Protein AF-A0A1Y3BAW8-F1 (afdb_monomer_lite)

Organism: Euroglyphus maynei (NCBI:txid6958)

Sequence (125 aa):
MIGLTLFVGVVIANYGENKGTALLTVDQRRWCDLKKRLKIAQPLHLPPRPDHHRARAIIYDITQHIIFKRTIAILVLINSALLSVSWDINMEHTKPLANVSSALTCVFVFEVCLLFSSIFFLSHN

pLDDT: mean 81.97, std 9.63, range [45.91, 94.31]

Radius of gyration: 25.3 Å; chains: 1; bounding box: 63×33×50 Å

Structure (mmCIF, N/CA/C/O backbone):
data_AF-A0A1Y3BAW8-F1
#
_entry.id   AF-A0A1Y3BAW8-F1
#
loop_
_atom_site.group_PDB
_atom_site.id
_atom_site.type_symbol
_atom_site.label_atom_id
_atom_site.label_alt_id
_atom_site.label_comp_id
_atom_site.label_asym_id
_atom_site.label_entity_id
_atom_site.label_seq_id
_atom_site.pdbx_PDB_ins_code
_atom_site.Cartn_x
_atom_site.Cartn_y
_atom_site.Cartn_z
_atom_site.occupancy
_atom_site.B_iso_or_equiv
_atom_site.auth_seq_id
_atom_site.auth_comp_id
_atom_site.auth_asym_id
_atom_site.auth_atom_id
_atom_site.pdbx_PDB_model_num
ATOM 1 N N . MET A 1 1 ? -37.915 -15.711 -5.892 1.00 73.31 1 MET A N 1
ATOM 2 C CA . MET A 1 1 ? -36.842 -14.970 -5.183 1.00 73.31 1 MET A CA 1
ATOM 3 C C . MET A 1 1 ? -37.247 -14.498 -3.781 1.00 73.31 1 MET A C 1
ATOM 5 O O . MET A 1 1 ? -36.389 -14.516 -2.912 1.00 73.31 1 MET A O 1
ATOM 9 N N . ILE A 1 2 ? -38.531 -14.188 -3.521 1.00 88.88 2 ILE A N 1
ATOM 10 C CA . ILE A 1 2 ? -39.054 -13.808 -2.184 1.00 88.88 2 ILE A CA 1
ATOM 11 C C . ILE A 1 2 ? -38.748 -14.835 -1.068 1.00 88.88 2 ILE A C 1
ATOM 13 O O . ILE A 1 2 ? -38.434 -14.454 0.056 1.00 88.88 2 ILE A O 1
ATOM 17 N N . GLY A 1 3 ? -38.810 -16.142 -1.358 1.00 89.00 3 GLY A N 1
ATOM 18 C CA . GLY A 1 3 ? -38.594 -17.176 -0.333 1.00 89.00 3 GLY A CA 1
ATOM 19 C C . GLY A 1 3 ? -37.172 -17.189 0.243 1.00 89.00 3 GLY A C 1
ATOM 20 O O . GLY A 1 3 ? -36.989 -17.358 1.444 1.00 89.00 3 GLY A O 1
ATOM 21 N N . LEU A 1 4 ? -36.164 -16.932 -0.596 1.00 92.50 4 LEU A N 1
ATOM 22 C CA . LEU A 1 4 ? -34.758 -16.946 -0.183 1.00 92.50 4 LEU A CA 1
ATOM 23 C C . LEU A 1 4 ? -34.417 -15.714 0.667 1.00 92.50 4 LEU A C 1
ATOM 25 O O . LEU A 1 4 ? -33.715 -15.829 1.668 1.00 92.50 4 LEU A O 1
ATOM 29 N N . THR A 1 5 ? -34.981 -14.551 0.332 1.00 93.38 5 THR A N 1
ATOM 30 C CA . THR A 1 5 ? -34.812 -13.326 1.128 1.00 93.38 5 THR A CA 1
ATOM 31 C C . THR A 1 5 ? -35.462 -13.436 2.508 1.00 93.38 5 THR A C 1
ATOM 33 O O . THR A 1 5 ? -34.881 -12.969 3.485 1.00 93.38 5 THR A O 1
ATOM 36 N N . LEU A 1 6 ? -36.623 -14.097 2.614 1.00 93.25 6 LEU A N 1
ATOM 37 C CA . LEU A 1 6 ? -37.270 -14.353 3.907 1.00 93.25 6 LEU A CA 1
ATOM 38 C C . LEU A 1 6 ? -36.447 -15.314 4.772 1.00 93.25 6 LEU A C 1
ATOM 40 O O . LEU A 1 6 ? -36.230 -15.039 5.950 1.00 93.25 6 LEU A O 1
ATOM 44 N N . PHE A 1 7 ? -35.932 -16.396 4.183 1.00 94.19 7 PHE A N 1
ATOM 45 C CA . PHE A 1 7 ? -35.080 -17.352 4.891 1.00 94.19 7 PHE A CA 1
ATOM 46 C C . PHE A 1 7 ? -33.812 -16.688 5.453 1.00 94.19 7 PHE A C 1
ATOM 48 O O . PHE A 1 7 ? -33.514 -16.825 6.639 1.00 94.19 7 PHE A O 1
ATOM 55 N N . VAL A 1 8 ? -33.110 -15.892 4.636 1.00 94.31 8 VAL A N 1
ATOM 56 C CA . VAL A 1 8 ? -31.928 -15.128 5.073 1.00 94.31 8 VAL A CA 1
ATOM 57 C C . VAL A 1 8 ? -32.284 -14.139 6.191 1.00 94.31 8 VAL A C 1
ATOM 59 O O . VAL A 1 8 ? -31.534 -14.020 7.158 1.00 94.31 8 VAL A O 1
ATOM 62 N N . GLY A 1 9 ? -33.444 -13.476 6.112 1.00 91.69 9 GLY A N 1
ATOM 63 C CA . GLY A 1 9 ? -33.915 -12.553 7.148 1.00 91.69 9 GLY A CA 1
ATOM 64 C C . GLY A 1 9 ? -34.110 -13.219 8.515 1.00 91.69 9 GLY A C 1
ATOM 65 O O . GLY A 1 9 ? -33.615 -12.706 9.519 1.00 91.69 9 GLY A O 1
ATOM 66 N N . VAL A 1 10 ? -34.762 -14.386 8.551 1.00 93.69 10 VAL A N 1
ATOM 67 C CA . VAL A 1 10 ? -34.979 -15.152 9.794 1.00 93.69 10 VAL A CA 1
ATOM 68 C C . VAL A 1 10 ? -33.651 -15.614 10.394 1.00 93.69 10 VAL A C 1
ATOM 70 O O . VAL A 1 10 ? -33.434 -15.454 11.595 1.00 93.69 10 VAL A O 1
ATOM 73 N N . VAL A 1 11 ? -32.731 -16.123 9.568 1.00 93.69 11 VAL A N 1
ATOM 74 C CA . VAL A 1 11 ? -31.406 -16.572 10.028 1.00 93.69 11 VAL A CA 1
ATOM 75 C C . VAL A 1 11 ? -30.591 -15.410 10.608 1.00 93.69 11 VAL A C 1
ATOM 77 O O . VAL A 1 11 ? -29.971 -15.567 11.657 1.00 93.69 11 VAL A O 1
ATOM 80 N N . ILE A 1 12 ? -30.614 -14.226 9.982 1.00 90.94 12 ILE A N 1
ATOM 81 C CA . ILE A 1 12 ? -29.900 -13.038 10.486 1.00 90.94 12 ILE A CA 1
ATOM 82 C C . ILE A 1 12 ? -30.494 -12.552 11.814 1.00 90.94 12 ILE A C 1
ATOM 84 O O . ILE A 1 12 ? -29.739 -12.226 12.733 1.00 90.94 12 ILE A O 1
ATOM 88 N N . ALA A 1 13 ? -31.824 -12.513 11.932 1.00 87.31 13 ALA A N 1
ATOM 89 C CA . ALA A 1 13 ? -32.495 -12.118 13.168 1.00 87.31 13 ALA A CA 1
ATOM 90 C C . ALA A 1 13 ? -32.152 -13.082 14.316 1.00 87.31 13 ALA A C 1
ATOM 92 O O . ALA A 1 13 ? -31.703 -12.643 15.376 1.00 87.31 13 ALA A O 1
ATOM 93 N N . ASN A 1 14 ? -32.245 -14.391 14.063 1.00 89.38 14 ASN A N 1
ATOM 94 C CA . ASN A 1 14 ? -31.905 -15.429 15.033 1.00 89.38 14 ASN A CA 1
ATOM 95 C C . ASN A 1 14 ? -30.415 -15.404 15.424 1.00 89.38 14 ASN A C 1
ATOM 97 O O . ASN A 1 14 ? -30.062 -15.578 16.590 1.00 89.38 14 ASN A O 1
ATOM 101 N N . TYR A 1 15 ? -29.519 -15.119 14.476 1.00 89.38 15 TYR A N 1
ATOM 102 C CA . TYR A 1 15 ? -28.095 -14.942 14.762 1.00 89.38 15 TYR A CA 1
ATOM 103 C C . TYR A 1 15 ? -27.821 -13.724 15.659 1.00 89.38 15 TYR A C 1
ATOM 105 O O . TYR A 1 15 ? -27.000 -13.800 16.575 1.00 89.38 15 TYR A O 1
ATOM 113 N N . GLY A 1 16 ? -28.500 -12.597 15.417 1.00 83.06 16 GLY A N 1
ATOM 114 C CA . GLY A 1 16 ? -28.392 -11.396 16.251 1.00 83.06 16 GLY A CA 1
ATOM 115 C C . GLY A 1 16 ? -28.904 -11.611 17.678 1.00 83.06 16 GLY A C 1
ATOM 116 O O . GLY A 1 16 ? -28.317 -11.090 18.630 1.00 83.06 16 GLY A O 1
ATOM 117 N N . GLU A 1 17 ? -29.959 -12.410 17.826 1.00 85.44 17 GLU A N 1
ATOM 118 C CA . GLU A 1 17 ? -30.532 -12.801 19.115 1.00 85.44 17 GLU A CA 1
ATOM 119 C C . GLU A 1 17 ? -29.576 -13.708 19.901 1.00 85.44 17 GLU A C 1
ATOM 121 O O . GLU A 1 17 ? -29.208 -13.371 21.025 1.00 85.44 17 GLU A O 1
ATOM 126 N N . ASN A 1 18 ? -29.042 -14.761 19.271 1.00 87.00 18 ASN A N 1
ATOM 127 C CA . ASN A 1 18 ? -28.068 -15.672 19.887 1.00 87.00 18 ASN A CA 1
ATOM 128 C C . ASN A 1 18 ? -26.738 -14.994 20.265 1.00 87.00 18 ASN A C 1
ATOM 130 O O . ASN A 1 18 ? -26.076 -15.400 21.218 1.00 87.00 18 ASN A O 1
ATOM 134 N N . LYS A 1 19 ? -26.330 -13.940 19.545 1.00 79.62 19 LYS A N 1
ATOM 135 C CA . LYS A 1 19 ? -25.166 -13.115 19.916 1.00 79.62 19 LYS A CA 1
ATOM 136 C C . LYS A 1 19 ? -25.447 -12.101 21.031 1.00 79.62 19 LYS A C 1
ATOM 138 O O . LYS A 1 19 ? -24.505 -11.446 21.478 1.00 79.62 19 LYS A O 1
ATOM 143 N N . GLY A 1 20 ? -26.705 -11.921 21.437 1.00 80.31 20 GLY A N 1
ATOM 144 C CA . GLY A 1 20 ? -27.113 -10.925 22.431 1.00 80.31 20 GLY A CA 1
ATOM 145 C C . GLY A 1 20 ? -27.051 -9.475 21.934 1.00 80.31 20 GLY A C 1
ATOM 146 O O . GLY A 1 20 ? -26.993 -8.551 22.739 1.00 80.31 20 GLY A O 1
ATOM 147 N N . THR A 1 21 ? -27.035 -9.244 20.614 1.00 77.44 21 THR A N 1
ATOM 148 C CA . THR A 1 21 ? -26.965 -7.897 20.008 1.00 77.44 21 THR A CA 1
ATOM 149 C C . THR A 1 21 ? -28.281 -7.442 19.372 1.00 77.44 21 THR A C 1
ATOM 151 O O . THR A 1 21 ? -28.340 -6.335 18.822 1.00 77.44 21 THR A O 1
ATOM 154 N N . ALA A 1 22 ? -29.329 -8.270 19.447 1.00 74.19 22 ALA A N 1
ATOM 155 C CA . ALA A 1 22 ? -30.670 -7.974 18.939 1.00 74.19 22 ALA A CA 1
ATOM 156 C C . ALA A 1 22 ? -31.379 -6.856 19.719 1.00 74.19 22 ALA A C 1
ATOM 158 O O . ALA A 1 22 ? -32.051 -6.029 19.115 1.00 74.19 22 ALA A O 1
ATOM 159 N N . LEU A 1 23 ? -31.174 -6.796 21.038 1.00 80.00 23 LEU A N 1
ATOM 160 C CA . LEU A 1 23 ? -31.783 -5.801 21.933 1.00 80.00 23 LEU A CA 1
ATOM 161 C C . LEU A 1 23 ? -31.000 -4.478 22.002 1.00 80.00 23 LEU A C 1
ATOM 163 O O . LEU A 1 23 ? -31.439 -3.533 22.652 1.00 80.00 23 LEU A O 1
ATOM 167 N N . LEU A 1 24 ? -29.827 -4.410 21.365 1.00 80.12 24 LEU A N 1
ATOM 168 C CA . LEU A 1 24 ? -28.988 -3.215 21.372 1.00 80.12 24 LEU A CA 1
ATOM 169 C C . LEU A 1 24 ? -29.479 -2.199 20.342 1.00 80.12 24 LEU A C 1
ATOM 171 O O . LEU A 1 24 ? -29.779 -2.551 19.198 1.00 80.12 24 LEU A O 1
ATOM 175 N N . THR A 1 25 ? -29.455 -0.921 20.717 1.00 87.06 25 THR A N 1
ATOM 176 C CA . THR A 1 25 ? -29.693 0.172 19.771 1.00 87.06 25 THR A CA 1
ATOM 177 C C . THR A 1 25 ? -28.596 0.215 18.704 1.00 87.06 25 THR A C 1
ATOM 179 O O . THR A 1 25 ? -27.488 -0.311 18.877 1.00 87.06 25 THR A O 1
ATOM 182 N N . VAL A 1 26 ? -28.882 0.879 17.581 1.00 85.44 26 VAL A N 1
ATOM 183 C CA . VAL A 1 26 ? -27.915 1.044 16.484 1.00 85.44 26 VAL A CA 1
ATOM 184 C C . VAL A 1 26 ? -26.607 1.675 16.985 1.00 85.44 26 VAL A C 1
ATOM 186 O O . VAL A 1 26 ? -25.524 1.228 16.603 1.00 85.44 26 VAL A O 1
ATOM 189 N N . ASP A 1 27 ? -26.687 2.645 17.898 1.00 88.69 27 ASP A N 1
ATOM 190 C CA . ASP A 1 27 ? -25.508 3.327 18.441 1.00 88.69 27 ASP A CA 1
ATOM 191 C C . ASP A 1 27 ? -24.729 2.472 19.447 1.00 88.69 27 ASP A C 1
ATOM 193 O O . ASP A 1 27 ? -23.498 2.468 19.421 1.00 88.69 27 ASP A O 1
ATOM 197 N N . GLN A 1 28 ? -25.403 1.655 20.262 1.00 89.31 28 GLN A N 1
ATOM 198 C CA . GLN A 1 28 ? -24.732 0.685 21.136 1.00 89.31 28 GLN A CA 1
ATOM 199 C C . GLN A 1 28 ? -23.96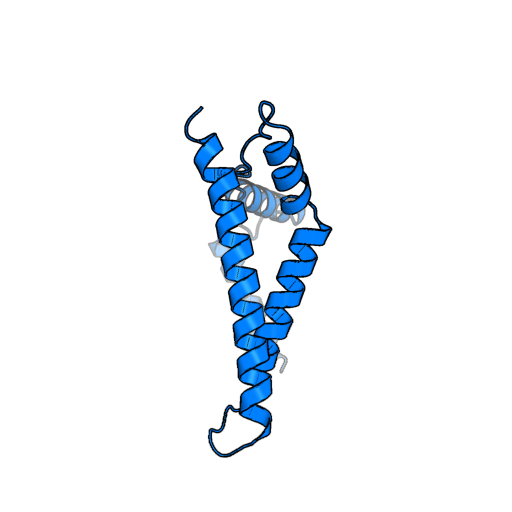0 -0.369 20.331 1.00 89.31 28 GLN A C 1
ATOM 201 O O . GLN A 1 28 ? -22.859 -0.775 20.717 1.00 89.31 28 GLN A O 1
ATOM 206 N N . ARG A 1 29 ? -24.500 -0.788 19.179 1.00 86.81 29 ARG A N 1
ATOM 207 C CA . ARG A 1 29 ? -23.815 -1.709 18.263 1.00 86.81 29 ARG A CA 1
ATOM 208 C C . ARG A 1 29 ? -22.565 -1.068 17.659 1.00 86.81 29 ARG A C 1
ATOM 210 O O . ARG A 1 29 ? -21.493 -1.667 17.718 1.00 86.81 29 ARG A O 1
ATOM 217 N N . ARG A 1 30 ? -22.676 0.175 17.176 1.00 88.69 30 ARG A N 1
ATOM 218 C CA . ARG A 1 30 ? -21.532 0.962 16.677 1.00 88.69 30 ARG A CA 1
ATOM 219 C C . ARG A 1 30 ? -20.458 1.147 17.748 1.00 88.69 30 ARG A C 1
ATOM 221 O O . ARG A 1 30 ? -19.275 0.995 17.456 1.00 88.69 30 ARG A O 1
ATOM 228 N N . TRP A 1 31 ? -20.861 1.414 18.989 1.00 90.94 31 TRP A N 1
ATOM 229 C CA . TRP A 1 31 ? -19.950 1.540 20.125 1.00 90.94 31 TRP A CA 1
ATOM 230 C C . TRP A 1 31 ? -19.226 0.228 20.446 1.00 90.94 31 TRP A C 1
ATOM 232 O O . TRP A 1 31 ? -18.013 0.220 20.659 1.00 90.94 31 TRP A O 1
ATOM 242 N N . CYS A 1 32 ? -19.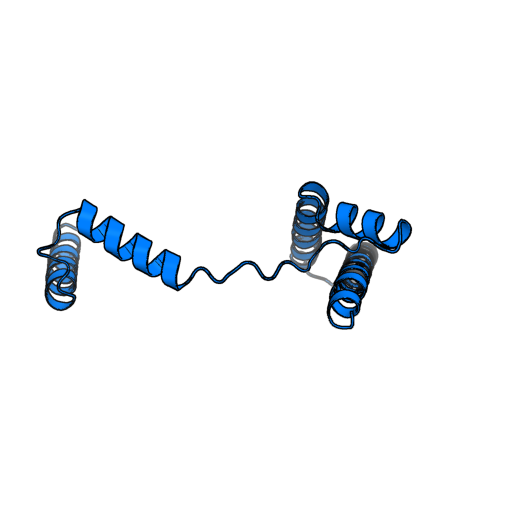942 -0.901 20.441 1.00 87.56 32 CYS A N 1
ATOM 243 C CA . CYS A 1 32 ? -19.338 -2.218 20.638 1.00 87.56 32 CYS A CA 1
ATOM 244 C C . CYS A 1 32 ? -18.299 -2.526 19.547 1.00 87.56 32 CYS A C 1
ATOM 246 O O . CYS A 1 32 ? -17.202 -3.000 19.852 1.00 87.56 32 CYS A O 1
ATOM 248 N N . ASP A 1 33 ? -18.610 -2.203 18.291 1.00 88.19 33 ASP A N 1
ATOM 249 C CA . ASP A 1 33 ? -17.689 -2.381 17.167 1.00 88.19 33 ASP A CA 1
ATOM 250 C C . ASP A 1 33 ? -16.477 -1.452 17.266 1.00 88.19 33 ASP A C 1
ATOM 252 O O . ASP A 1 33 ? -15.351 -1.896 17.039 1.00 88.19 33 ASP A O 1
ATOM 256 N N . LEU A 1 34 ? -16.665 -0.199 17.689 1.00 90.31 34 LEU A N 1
ATOM 257 C CA . LEU A 1 34 ? -15.564 0.729 17.949 1.00 90.31 34 LEU A CA 1
ATOM 258 C C . LEU A 1 34 ? -14.649 0.207 19.062 1.00 90.31 34 LEU A C 1
ATOM 260 O O . LEU A 1 34 ? -13.434 0.163 18.888 1.00 90.31 34 LEU A O 1
ATOM 264 N N . LYS A 1 35 ? -15.222 -0.261 20.176 1.00 88.81 35 LYS A N 1
ATOM 265 C CA . LYS A 1 35 ? -14.461 -0.833 21.296 1.00 88.81 35 LYS A CA 1
ATOM 266 C C . LYS A 1 35 ? -13.663 -2.065 20.865 1.00 88.81 35 LYS A C 1
ATOM 268 O O . LYS A 1 35 ? -12.536 -2.246 21.316 1.00 88.81 35 LYS A O 1
ATOM 273 N N . LYS A 1 36 ? -14.214 -2.904 19.981 1.00 85.75 36 LYS A N 1
ATOM 274 C CA . LYS A 1 36 ? -13.489 -4.043 19.393 1.00 85.75 36 LYS A CA 1
ATOM 275 C C . LYS A 1 36 ? -12.352 -3.585 18.484 1.00 85.75 36 LYS A C 1
ATOM 277 O O . LYS A 1 36 ? -11.247 -4.090 18.626 1.00 85.75 36 LYS A O 1
ATOM 282 N N . ARG A 1 37 ? -12.594 -2.610 17.601 1.00 88.62 37 ARG A N 1
ATOM 283 C CA . ARG A 1 37 ? -11.558 -2.042 16.719 1.00 88.62 37 ARG A CA 1
ATOM 284 C C . ARG A 1 37 ? -10.416 -1.427 17.522 1.00 88.62 37 ARG A C 1
ATOM 286 O O . ARG A 1 37 ? -9.260 -1.671 17.207 1.00 88.62 37 ARG A O 1
ATOM 293 N N . LEU A 1 38 ? -10.737 -0.711 18.597 1.00 88.56 38 LEU A N 1
ATOM 294 C CA . LEU A 1 38 ? -9.749 -0.105 19.484 1.00 88.56 38 LEU A CA 1
ATOM 295 C C . LEU A 1 38 ? -8.939 -1.158 20.250 1.00 88.56 38 LEU A C 1
ATOM 297 O O . LEU A 1 38 ? -7.739 -0.994 20.399 1.00 88.56 38 LEU A O 1
ATOM 301 N N . LYS A 1 39 ? -9.556 -2.272 20.671 1.00 82.88 39 LYS A N 1
ATOM 302 C CA . LYS A 1 39 ? -8.821 -3.403 21.269 1.00 82.88 39 LYS A CA 1
ATOM 303 C C . LYS A 1 39 ? -7.846 -4.082 20.301 1.00 82.88 39 LYS A C 1
ATOM 305 O O . LYS A 1 39 ? -6.884 -4.685 20.758 1.00 82.88 39 LYS A O 1
ATOM 310 N N . ILE A 1 40 ? -8.125 -4.039 18.998 1.00 84.50 40 ILE A N 1
ATOM 311 C CA . ILE A 1 40 ? -7.271 -4.624 17.952 1.00 84.50 40 ILE A CA 1
ATOM 312 C C . ILE A 1 40 ? -6.173 -3.641 17.528 1.00 84.50 40 ILE A C 1
ATOM 314 O O . ILE A 1 40 ? -5.103 -4.065 17.099 1.00 84.50 40 ILE A O 1
ATOM 318 N N . ALA A 1 41 ? -6.421 -2.335 17.651 1.00 81.81 41 ALA A N 1
ATOM 319 C CA . ALA A 1 41 ? -5.434 -1.309 17.358 1.00 81.81 41 ALA A CA 1
ATOM 320 C C . ALA A 1 41 ? -4.263 -1.412 18.346 1.00 81.81 41 ALA A C 1
ATOM 322 O O . ALA A 1 41 ? -4.378 -1.064 19.520 1.00 81.81 41 ALA A O 1
ATOM 323 N N . GLN A 1 42 ? -3.130 -1.913 17.862 1.00 71.69 42 GLN A N 1
ATOM 324 C CA . GLN A 1 42 ? -1.887 -1.933 18.619 1.00 71.69 42 GLN A CA 1
ATOM 325 C C . GLN A 1 42 ? -1.226 -0.548 18.603 1.00 71.69 42 GLN A C 1
ATOM 327 O O . GLN A 1 42 ? -1.411 0.205 17.638 1.00 71.69 42 GLN A O 1
ATOM 332 N N . PRO A 1 43 ? -0.461 -0.193 19.656 1.00 74.19 43 PRO A N 1
ATOM 333 C CA . PRO A 1 43 ? 0.355 1.013 19.634 1.00 74.19 43 PRO A CA 1
ATOM 334 C C . PRO A 1 43 ? 1.267 0.979 18.407 1.00 74.19 43 PRO A C 1
ATOM 336 O O . PRO A 1 43 ? 1.815 -0.065 18.058 1.00 74.19 43 PRO A O 1
ATOM 339 N N . LEU A 1 44 ? 1.401 2.113 17.722 1.00 64.38 44 LEU A N 1
ATOM 340 C CA . LEU A 1 44 ? 2.227 2.185 16.527 1.00 64.38 44 LEU A CA 1
ATOM 341 C C . LEU A 1 44 ? 3.688 1.938 16.924 1.00 64.38 44 LEU A C 1
ATOM 343 O O . LEU A 1 44 ? 4.295 2.763 17.603 1.00 64.38 44 LEU A O 1
ATOM 347 N N . HIS A 1 45 ? 4.245 0.810 16.488 1.00 63.91 45 HIS A N 1
ATOM 348 C CA . HIS A 1 45 ? 5.664 0.495 16.627 1.00 63.91 45 HIS A CA 1
ATOM 349 C C . HIS A 1 45 ? 6.468 1.359 15.640 1.00 63.91 45 HIS A C 1
ATOM 351 O O . HIS A 1 45 ? 6.958 0.863 14.627 1.00 63.91 45 HIS A O 1
ATOM 357 N N . LEU A 1 46 ? 6.547 2.670 15.887 1.00 63.59 46 LEU A N 1
ATOM 358 C CA . LEU A 1 46 ? 7.400 3.580 15.130 1.00 63.59 46 LEU A CA 1
ATOM 359 C C . LEU A 1 46 ? 8.614 3.944 15.991 1.00 63.59 46 LEU A C 1
ATOM 361 O O . LEU A 1 46 ? 8.434 4.460 17.095 1.00 63.59 46 LEU A O 1
ATOM 365 N N . PRO A 1 47 ? 9.840 3.655 15.533 1.00 65.38 47 PRO A N 1
ATOM 366 C CA . PRO A 1 47 ? 11.023 3.891 16.341 1.00 65.38 47 PRO A CA 1
ATOM 367 C C . PRO A 1 47 ? 11.314 5.409 16.436 1.00 65.38 47 PRO A C 1
ATOM 369 O O . PRO A 1 47 ? 10.913 6.175 15.554 1.00 65.38 47 PRO A O 1
ATOM 372 N N . PRO A 1 48 ? 11.950 5.886 17.519 1.00 67.12 48 PRO A N 1
ATOM 373 C CA . PRO A 1 48 ? 12.178 7.316 17.728 1.00 67.12 48 PRO A CA 1
ATOM 374 C C . PRO A 1 48 ? 13.184 7.890 16.718 1.00 67.12 48 PRO A C 1
ATOM 376 O O . PRO A 1 48 ? 14.057 7.188 16.218 1.00 67.12 48 PRO A O 1
ATOM 379 N N . ARG A 1 49 ? 13.072 9.183 16.391 1.00 68.56 49 ARG A N 1
ATOM 380 C CA . ARG A 1 49 ? 13.968 9.836 15.422 1.00 68.56 49 ARG A CA 1
ATOM 381 C C . ARG A 1 49 ? 15.416 9.849 15.953 1.00 68.56 49 ARG A C 1
ATOM 383 O O . ARG A 1 49 ? 15.627 10.237 17.098 1.00 68.56 49 ARG A O 1
ATOM 390 N N . PRO A 1 50 ? 16.425 9.457 15.153 1.00 65.94 50 PRO A N 1
ATOM 391 C CA . PRO A 1 50 ? 17.820 9.491 15.586 1.00 65.94 50 PRO A CA 1
ATOM 392 C C . PRO A 1 50 ? 18.369 10.930 15.592 1.00 65.94 50 PRO A C 1
ATOM 394 O O . PRO A 1 50 ? 18.564 11.519 14.532 1.00 65.94 50 PRO A O 1
ATOM 397 N N . ASP A 1 51 ? 18.684 11.477 16.770 1.00 64.06 51 ASP A N 1
ATOM 398 C CA . ASP A 1 51 ? 19.116 12.882 16.915 1.00 64.06 51 ASP A CA 1
ATOM 399 C C . ASP A 1 51 ? 20.634 13.116 16.752 1.00 64.06 51 ASP A C 1
ATOM 401 O O . ASP A 1 51 ? 21.067 14.225 16.443 1.00 64.06 51 ASP A O 1
ATOM 405 N N . HIS A 1 52 ? 21.477 12.089 16.922 1.00 65.75 52 HIS A N 1
ATOM 406 C CA . HIS A 1 52 ? 22.928 12.293 17.085 1.00 65.75 52 HIS A CA 1
ATOM 407 C C . HIS A 1 52 ? 23.732 12.391 15.771 1.00 65.75 52 HIS A C 1
ATOM 409 O O . HIS A 1 52 ? 24.813 12.975 15.739 1.00 65.75 52 HIS A O 1
ATOM 415 N N . HIS A 1 53 ? 23.219 11.852 14.658 1.00 75.69 53 HIS A N 1
ATOM 416 C CA . HIS A 1 53 ? 23.921 11.847 13.368 1.00 75.69 53 HIS A CA 1
ATOM 417 C C . HIS A 1 53 ? 23.065 12.472 12.265 1.00 75.69 53 HIS A C 1
ATOM 419 O O . HIS A 1 53 ? 22.091 11.871 11.814 1.00 75.69 53 HIS A O 1
ATOM 425 N N . ARG A 1 54 ? 23.487 13.640 11.756 1.00 75.81 54 ARG A N 1
ATOM 426 C CA . ARG A 1 54 ? 22.774 14.397 10.705 1.00 75.81 54 ARG A CA 1
ATOM 427 C C . ARG A 1 54 ? 22.462 13.558 9.462 1.00 75.81 54 ARG A C 1
ATOM 429 O O . ARG A 1 54 ? 21.349 13.615 8.958 1.00 75.81 54 ARG A O 1
ATOM 436 N N . ALA A 1 55 ? 23.407 12.731 9.011 1.00 76.25 55 ALA A N 1
ATOM 437 C CA . ALA A 1 55 ? 23.192 11.836 7.873 1.00 76.25 55 ALA A CA 1
ATOM 438 C C . ALA A 1 55 ? 22.071 10.807 8.130 1.00 76.25 55 ALA A C 1
ATOM 440 O O . ALA A 1 55 ? 21.292 10.508 7.231 1.00 76.25 55 ALA A O 1
ATOM 441 N N . ARG A 1 56 ? 21.945 10.300 9.364 1.00 72.88 56 ARG A N 1
ATOM 442 C CA . ARG A 1 56 ? 20.926 9.304 9.737 1.00 72.88 56 ARG A CA 1
ATOM 443 C C . ARG A 1 56 ? 19.545 9.930 9.896 1.00 72.88 56 ARG A C 1
ATOM 445 O O . ARG A 1 56 ? 18.572 9.344 9.439 1.00 72.88 56 ARG A O 1
ATOM 452 N N . ALA A 1 57 ? 19.476 11.126 10.480 1.00 77.06 57 ALA A N 1
ATOM 453 C CA . ALA A 1 57 ? 18.233 11.886 10.583 1.00 77.06 57 ALA A CA 1
ATOM 454 C C . ALA A 1 57 ? 17.640 12.178 9.195 1.00 77.06 57 ALA A C 1
ATOM 456 O O . ALA A 1 57 ? 16.450 11.981 8.987 1.00 77.06 57 ALA A O 1
ATOM 457 N N . ILE A 1 58 ? 18.483 12.544 8.221 1.00 80.75 58 ILE A N 1
ATOM 458 C CA . ILE A 1 58 ? 18.052 12.788 6.836 1.00 80.75 58 ILE A CA 1
ATOM 459 C C . ILE A 1 58 ? 17.498 11.509 6.190 1.00 80.75 58 ILE A C 1
ATOM 461 O O . ILE A 1 58 ? 16.429 11.543 5.588 1.00 80.75 58 ILE A O 1
ATOM 465 N N . ILE A 1 59 ? 18.189 10.371 6.330 1.00 80.50 59 ILE A N 1
ATOM 466 C CA . ILE A 1 59 ? 17.718 9.087 5.779 1.00 80.50 59 ILE A CA 1
ATOM 467 C C . ILE A 1 59 ? 16.392 8.665 6.435 1.00 80.50 59 ILE A C 1
ATOM 469 O O . ILE A 1 59 ? 15.478 8.209 5.745 1.00 80.50 59 ILE A O 1
ATOM 473 N N . TYR A 1 60 ? 16.251 8.857 7.750 1.00 80.50 60 TYR A N 1
ATOM 474 C CA . TYR A 1 60 ? 15.008 8.578 8.470 1.00 80.50 60 TYR A CA 1
ATOM 475 C C . TYR A 1 60 ? 13.851 9.469 7.995 1.00 80.50 60 TYR A C 1
ATOM 477 O O . TYR A 1 60 ? 12.7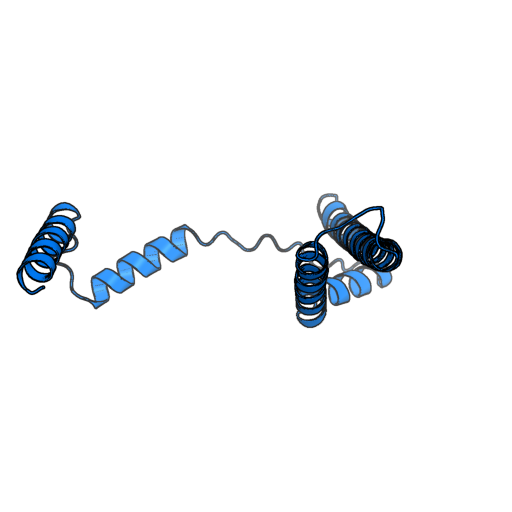72 8.968 7.685 1.00 80.50 60 TYR A O 1
ATOM 485 N N . ASP A 1 61 ? 14.086 10.775 7.862 1.00 83.00 61 ASP A N 1
ATOM 486 C CA . ASP A 1 61 ? 13.070 11.728 7.407 1.00 83.00 61 ASP A CA 1
ATOM 487 C C . ASP A 1 61 ? 12.619 11.424 5.960 1.00 83.00 61 ASP A C 1
ATOM 489 O O . ASP A 1 61 ? 11.429 11.514 5.654 1.00 83.00 61 ASP A O 1
ATOM 493 N N . ILE A 1 62 ? 13.533 10.984 5.082 1.00 83.56 62 ILE A N 1
ATOM 494 C CA . ILE A 1 62 ? 13.211 10.558 3.706 1.00 83.56 62 ILE A CA 1
ATOM 495 C C . ILE A 1 62 ? 12.374 9.272 3.704 1.00 83.56 62 ILE A C 1
ATOM 497 O O . ILE A 1 62 ? 11.338 9.212 3.042 1.00 83.56 62 ILE A O 1
ATOM 501 N N . THR A 1 63 ? 12.800 8.246 4.446 1.00 82.75 63 THR A N 1
ATOM 502 C CA . THR A 1 63 ? 12.135 6.925 4.472 1.00 82.75 63 THR A CA 1
ATOM 503 C C . THR A 1 63 ? 10.765 6.958 5.150 1.00 82.75 63 THR A C 1
ATOM 505 O O . THR A 1 63 ? 9.843 6.250 4.739 1.00 82.75 63 THR A O 1
ATOM 508 N N . GLN A 1 64 ? 10.574 7.816 6.156 1.00 82.75 64 GLN A N 1
ATOM 509 C CA . GLN A 1 64 ? 9.276 7.985 6.812 1.00 82.75 64 GLN A CA 1
ATOM 510 C C . GLN A 1 64 ? 8.286 8.840 6.018 1.00 82.75 64 GLN A C 1
ATOM 512 O O . GLN A 1 64 ? 7.091 8.829 6.335 1.00 82.75 64 GLN A O 1
ATOM 517 N N . HIS A 1 65 ? 8.739 9.543 4.979 1.00 87.19 65 HIS A N 1
ATOM 518 C CA . HIS A 1 65 ? 7.895 10.443 4.210 1.00 87.19 65 HIS A CA 1
ATOM 519 C C . HIS A 1 65 ? 6.749 9.702 3.496 1.00 87.19 65 HIS A C 1
ATOM 521 O O . HIS A 1 65 ? 6.941 8.665 2.857 1.00 87.19 65 HIS A O 1
ATOM 527 N N . ILE A 1 66 ? 5.537 10.270 3.544 1.00 86.94 66 ILE A N 1
ATOM 528 C CA . ILE A 1 66 ? 4.327 9.679 2.938 1.00 86.94 66 ILE A CA 1
ATOM 529 C C . ILE A 1 66 ? 4.495 9.429 1.431 1.00 86.94 66 ILE A C 1
ATOM 531 O O . ILE A 1 66 ? 4.029 8.413 0.915 1.00 86.94 66 ILE A O 1
ATOM 535 N N . ILE A 1 67 ? 5.202 10.325 0.726 1.00 88.62 67 ILE A N 1
ATOM 536 C CA . ILE A 1 67 ? 5.469 10.178 -0.712 1.00 88.62 67 ILE A CA 1
ATOM 537 C C . ILE A 1 67 ? 6.394 8.987 -0.957 1.00 88.62 67 ILE A C 1
ATOM 539 O O . ILE A 1 67 ? 6.121 8.212 -1.864 1.00 88.62 67 ILE A O 1
ATOM 543 N N . PHE A 1 68 ? 7.428 8.794 -0.132 1.00 87.12 68 PHE A N 1
ATOM 544 C CA . PHE A 1 68 ? 8.349 7.667 -0.278 1.00 87.12 68 PHE A CA 1
ATOM 545 C C . PHE A 1 68 ? 7.601 6.335 -0.141 1.00 87.12 68 PHE A C 1
ATOM 547 O O . PHE A 1 68 ? 7.640 5.508 -1.050 1.00 87.12 68 PHE A O 1
ATOM 554 N N . LYS A 1 69 ? 6.792 6.188 0.918 1.00 86.56 69 LYS A N 1
ATOM 555 C CA . LYS A 1 69 ? 5.942 5.002 1.134 1.00 86.56 69 LYS A CA 1
ATOM 556 C C . LYS A 1 69 ? 4.975 4.755 -0.029 1.00 86.56 69 LYS A C 1
ATOM 558 O O . LYS A 1 69 ? 4.796 3.618 -0.459 1.00 86.56 69 LYS A O 1
ATOM 563 N N . ARG A 1 70 ? 4.373 5.818 -0.576 1.00 91.00 70 ARG A N 1
ATOM 564 C CA . ARG A 1 70 ? 3.466 5.721 -1.729 1.00 91.00 70 ARG A CA 1
ATOM 565 C C . ARG A 1 70 ? 4.196 5.311 -3.010 1.00 91.00 70 ARG A C 1
ATOM 567 O O . ARG A 1 70 ? 3.666 4.494 -3.756 1.00 91.00 70 ARG A O 1
ATOM 574 N N . THR A 1 71 ? 5.395 5.835 -3.256 1.00 89.38 71 THR A N 1
ATOM 575 C CA . THR A 1 71 ? 6.222 5.462 -4.413 1.00 89.38 71 THR A CA 1
ATOM 576 C C . THR A 1 71 ? 6.599 3.985 -4.364 1.00 89.38 71 THR A C 1
ATOM 578 O O . THR A 1 71 ? 6.427 3.292 -5.363 1.00 89.38 71 THR A O 1
ATOM 581 N N . ILE A 1 72 ? 7.025 3.479 -3.202 1.00 88.62 72 ILE A N 1
ATOM 582 C CA . ILE A 1 72 ? 7.331 2.055 -3.005 1.00 88.62 72 ILE A CA 1
ATOM 583 C C . ILE A 1 72 ? 6.091 1.192 -3.269 1.00 88.62 72 ILE A C 1
ATOM 585 O O . ILE A 1 72 ? 6.171 0.228 -4.026 1.00 88.62 72 ILE A O 1
ATOM 589 N N . ALA A 1 73 ? 4.921 1.574 -2.748 1.00 90.25 73 ALA A N 1
ATOM 590 C CA . ALA A 1 73 ? 3.676 0.851 -3.010 1.00 90.25 73 ALA A CA 1
ATOM 591 C C . ALA A 1 73 ? 3.318 0.800 -4.510 1.00 90.25 73 ALA A C 1
ATOM 593 O O . ALA A 1 73 ? 2.940 -0.254 -5.018 1.00 90.25 73 ALA A O 1
ATOM 594 N N . ILE A 1 74 ? 3.478 1.910 -5.241 1.00 91.38 74 ILE A N 1
ATOM 595 C CA . ILE A 1 74 ? 3.261 1.949 -6.698 1.00 91.38 74 ILE A CA 1
ATOM 596 C C . ILE A 1 74 ? 4.254 1.028 -7.417 1.00 91.38 74 ILE A C 1
ATOM 598 O O . ILE A 1 74 ? 3.866 0.286 -8.318 1.00 91.38 74 ILE A O 1
ATOM 602 N N . LEU A 1 75 ? 5.516 1.026 -6.990 1.00 88.88 75 LEU A N 1
ATOM 603 C CA . LEU A 1 75 ? 6.552 0.165 -7.549 1.00 88.88 75 LEU A CA 1
ATOM 604 C C . LEU A 1 75 ? 6.208 -1.329 -7.376 1.00 88.88 75 LEU A C 1
ATOM 606 O O . LEU A 1 75 ? 6.444 -2.117 -8.291 1.00 88.88 75 LEU A O 1
ATOM 610 N N . VAL A 1 76 ? 5.588 -1.715 -6.246 1.00 88.81 76 VAL A N 1
ATOM 611 C CA . VAL A 1 76 ? 5.176 -3.111 -5.970 1.00 88.81 76 VAL A CA 1
ATOM 612 C C . VAL A 1 76 ? 4.084 -3.525 -6.944 1.00 88.81 76 VAL A C 1
ATOM 614 O O . VAL A 1 76 ? 4.117 -4.629 -7.491 1.00 88.81 76 VAL A O 1
ATOM 617 N N . LEU A 1 77 ? 3.121 -2.633 -7.176 1.00 91.38 77 LEU A N 1
ATOM 618 C CA . LEU A 1 77 ? 2.022 -2.877 -8.104 1.00 91.38 77 LEU A CA 1
ATOM 619 C C . LEU A 1 77 ? 2.532 -3.045 -9.537 1.00 91.38 77 LEU A C 1
ATOM 621 O O . LEU A 1 77 ? 2.096 -3.963 -10.225 1.00 91.38 77 LEU A O 1
ATOM 625 N N . ILE A 1 78 ? 3.495 -2.221 -9.964 1.00 89.69 78 ILE A N 1
ATOM 626 C CA . ILE A 1 78 ? 4.119 -2.339 -11.290 1.00 89.69 78 ILE A 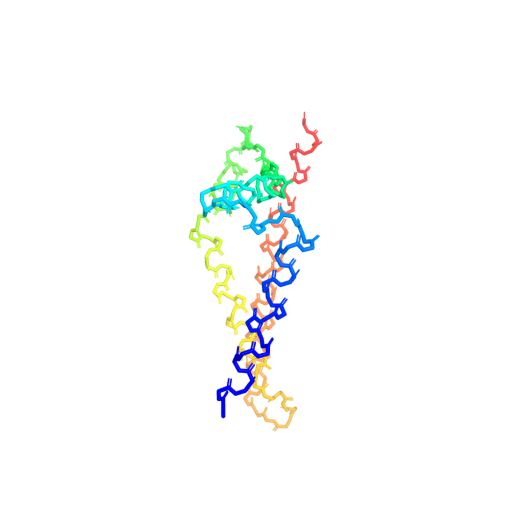CA 1
ATOM 627 C C . ILE A 1 78 ? 4.869 -3.670 -11.417 1.00 89.69 78 ILE A C 1
ATOM 629 O O . ILE A 1 78 ? 4.683 -4.380 -12.403 1.00 89.69 78 ILE A O 1
ATOM 633 N N . ASN A 1 79 ? 5.668 -4.050 -10.413 1.00 89.12 79 ASN A N 1
ATOM 634 C CA . ASN A 1 79 ? 6.385 -5.328 -10.432 1.00 89.12 79 ASN A CA 1
ATOM 635 C C . ASN A 1 79 ? 5.423 -6.531 -10.469 1.00 89.12 79 ASN A C 1
ATOM 637 O O . ASN A 1 79 ? 5.641 -7.485 -11.209 1.00 89.12 79 ASN A O 1
ATOM 641 N N . SER A 1 80 ? 4.314 -6.457 -9.730 1.00 87.44 80 SER A N 1
ATOM 642 C CA . SER A 1 80 ? 3.275 -7.497 -9.730 1.00 87.44 80 SER A CA 1
ATOM 643 C C . SER A 1 80 ? 2.540 -7.579 -11.075 1.00 87.44 80 SER A C 1
ATOM 645 O O . SER A 1 80 ? 2.235 -8.669 -11.556 1.00 87.44 80 SER A O 1
ATOM 647 N N . ALA A 1 81 ? 2.290 -6.438 -11.722 1.00 88.62 81 ALA A N 1
ATOM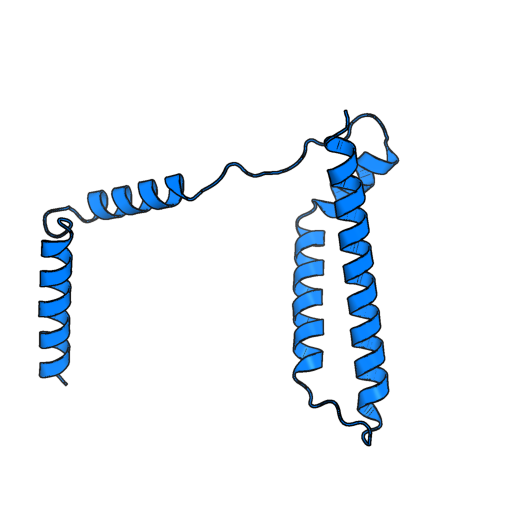 648 C CA . ALA A 1 81 ? 1.678 -6.391 -13.048 1.00 88.62 81 ALA A CA 1
ATOM 649 C C . ALA A 1 81 ? 2.597 -6.983 -14.134 1.00 88.62 81 ALA A C 1
ATOM 651 O O . ALA A 1 81 ? 2.116 -7.681 -15.023 1.00 88.62 81 ALA A O 1
ATOM 652 N N . LEU A 1 82 ? 3.916 -6.780 -14.035 1.00 85.44 82 LEU A N 1
ATOM 653 C CA . LEU A 1 82 ? 4.905 -7.376 -14.949 1.00 85.44 82 LEU A CA 1
ATOM 654 C C . LEU A 1 82 ? 4.908 -8.916 -14.907 1.00 85.44 82 LEU A C 1
ATOM 656 O O . LEU A 1 82 ? 5.187 -9.557 -15.921 1.00 85.44 82 LEU A O 1
ATOM 660 N N . LEU A 1 83 ? 4.555 -9.509 -13.763 1.00 82.94 83 LEU A N 1
ATOM 661 C CA . LEU A 1 83 ? 4.400 -10.961 -13.590 1.00 82.94 83 LEU A CA 1
ATOM 662 C C . LEU A 1 83 ? 3.064 -11.505 -14.121 1.00 82.94 83 LEU A C 1
ATOM 664 O O . LEU A 1 83 ? 2.906 -12.715 -14.238 1.00 82.94 83 LEU A O 1
ATOM 668 N N . SER A 1 84 ? 2.096 -10.639 -14.444 1.00 83.50 84 SER A N 1
ATOM 669 C CA . SER A 1 84 ? 0.821 -11.072 -15.042 1.00 83.50 84 SER A CA 1
ATOM 670 C C . SER A 1 84 ? 0.973 -11.480 -16.511 1.00 83.50 84 SER A C 1
ATOM 672 O O . SER A 1 84 ? 0.106 -12.155 -17.060 1.00 83.50 84 SER A O 1
ATOM 674 N N . VAL A 1 85 ? 2.070 -11.075 -17.155 1.00 82.75 85 VAL A N 1
ATOM 675 C CA . VAL A 1 85 ? 2.438 -11.527 -18.498 1.00 82.75 85 VAL A CA 1
ATOM 676 C C . VAL A 1 85 ? 3.054 -12.920 -18.388 1.00 82.75 85 VAL A C 1
ATOM 678 O O . VAL A 1 85 ? 3.878 -13.159 -17.512 1.00 82.75 85 VAL A O 1
ATOM 681 N N . SER A 1 86 ? 2.683 -13.850 -19.270 1.00 78.69 86 SER A N 1
ATOM 682 C CA . SER A 1 86 ? 3.305 -15.178 -19.311 1.00 78.69 86 SER A CA 1
ATOM 683 C C . SER A 1 86 ? 4.765 -15.071 -19.752 1.00 78.69 86 SER A C 1
ATOM 685 O O . SER A 1 86 ? 5.054 -14.581 -20.842 1.00 78.69 86 SER A O 1
ATOM 687 N N . TRP A 1 87 ? 5.692 -15.514 -18.901 1.00 80.81 87 TRP A N 1
ATOM 688 C CA . TRP A 1 87 ? 7.120 -15.508 -19.215 1.00 80.81 87 TRP A CA 1
ATOM 689 C C . TRP A 1 87 ? 7.473 -16.769 -19.998 1.00 80.81 87 TRP A C 1
ATOM 691 O O . TRP A 1 87 ? 7.528 -17.860 -19.434 1.00 80.81 87 TRP A O 1
ATOM 701 N N . ASP A 1 88 ? 7.718 -16.608 -21.297 1.00 80.25 88 ASP A N 1
ATOM 702 C CA . ASP A 1 88 ? 8.158 -17.690 -22.176 1.00 80.25 88 ASP A CA 1
ATOM 703 C C . ASP A 1 88 ? 9.616 -17.475 -22.601 1.00 80.25 88 ASP A C 1
ATOM 705 O O . ASP A 1 88 ? 9.996 -16.387 -23.043 1.00 80.25 88 ASP A O 1
ATOM 709 N N . ILE A 1 89 ? 10.444 -18.512 -22.468 1.00 76.38 89 ILE A N 1
ATOM 710 C CA . ILE A 1 89 ? 11.874 -18.483 -22.817 1.00 76.38 89 ILE A CA 1
ATOM 711 C C . ILE A 1 89 ? 12.132 -18.279 -24.319 1.00 76.38 89 ILE A C 1
ATOM 713 O O . ILE A 1 89 ? 13.213 -17.821 -24.691 1.00 76.38 89 ILE A O 1
ATOM 717 N N . ASN A 1 90 ? 11.154 -18.590 -25.174 1.00 74.12 90 ASN A N 1
ATOM 718 C CA . ASN A 1 90 ? 11.243 -18.483 -26.629 1.00 74.12 90 ASN A CA 1
ATOM 719 C C . ASN A 1 90 ? 10.808 -17.103 -27.148 1.00 74.12 90 ASN A C 1
ATOM 721 O O . ASN A 1 90 ? 11.032 -16.794 -28.316 1.00 74.12 90 ASN A O 1
ATOM 725 N N . MET A 1 91 ? 10.200 -16.263 -26.303 1.00 73.56 91 MET A N 1
ATOM 726 C CA . MET A 1 91 ? 9.767 -14.915 -26.673 1.00 73.56 91 MET A CA 1
ATOM 727 C C . MET A 1 91 ? 10.841 -13.865 -26.361 1.00 73.56 91 MET A C 1
ATOM 729 O O . MET A 1 91 ? 11.327 -13.739 -25.237 1.00 73.56 91 MET A O 1
ATOM 733 N N . GLU A 1 92 ? 11.178 -13.046 -27.359 1.00 74.31 92 GLU A N 1
ATOM 734 C CA . GLU A 1 92 ? 12.229 -12.025 -27.256 1.00 74.31 92 GLU A CA 1
ATOM 735 C C . GLU A 1 92 ? 11.878 -10.907 -26.254 1.00 74.31 92 GLU A C 1
ATOM 737 O O . GLU A 1 92 ? 12.757 -10.356 -25.590 1.00 74.31 92 GLU A O 1
ATOM 742 N N . HIS A 1 93 ? 10.583 -10.640 -26.054 1.00 74.81 93 HIS A N 1
ATOM 743 C CA . HIS A 1 93 ? 10.078 -9.643 -25.104 1.00 74.81 93 HIS A CA 1
ATOM 744 C C . HIS A 1 93 ? 10.201 -10.059 -23.627 1.00 74.81 93 HIS A C 1
ATOM 746 O O . HIS A 1 93 ? 10.140 -9.197 -22.750 1.00 74.81 93 HIS A O 1
ATOM 752 N N . THR A 1 94 ? 10.433 -11.342 -23.329 1.00 79.81 94 THR A N 1
ATOM 753 C CA . THR A 1 94 ? 10.572 -11.843 -21.950 1.00 79.81 94 THR A CA 1
ATOM 754 C C . THR A 1 94 ? 11.872 -11.364 -21.299 1.00 79.81 94 THR A C 1
ATOM 756 O O . THR A 1 94 ? 11.888 -11.018 -20.121 1.00 79.81 94 THR A O 1
ATOM 759 N N . LYS A 1 95 ? 12.968 -11.276 -22.066 1.00 81.38 95 LYS A N 1
ATOM 760 C CA . LYS A 1 95 ? 14.290 -10.857 -21.564 1.00 81.38 95 LYS A CA 1
ATOM 761 C C . LYS A 1 95 ? 14.310 -9.426 -20.999 1.00 81.38 95 LYS A C 1
ATOM 763 O O . LYS A 1 95 ? 14.770 -9.260 -19.867 1.00 81.38 95 LYS A O 1
ATOM 768 N N . PRO A 1 96 ? 13.822 -8.387 -21.711 1.00 84.12 96 PRO A N 1
ATOM 769 C CA . PRO A 1 96 ? 13.779 -7.037 -21.155 1.00 84.12 96 PRO A CA 1
ATOM 770 C C . PRO A 1 96 ? 12.785 -6.918 -19.992 1.00 84.12 96 PRO A C 1
ATOM 772 O O . PRO A 1 96 ? 13.105 -6.253 -19.010 1.00 84.12 96 PRO A O 1
ATOM 775 N N . LEU A 1 97 ? 11.629 -7.594 -20.048 1.00 84.06 97 LEU A N 1
ATOM 776 C CA . LEU A 1 97 ? 10.660 -7.616 -18.941 1.00 84.06 97 LEU A CA 1
ATOM 777 C C . LEU A 1 97 ? 11.263 -8.208 -17.661 1.00 84.06 97 LEU A C 1
ATOM 779 O O . LEU A 1 97 ? 11.134 -7.617 -16.589 1.00 84.06 97 LEU A O 1
ATOM 783 N N . ALA A 1 98 ? 11.964 -9.336 -17.781 1.00 85.44 98 ALA A N 1
ATOM 784 C CA . ALA A 1 98 ? 12.633 -9.984 -16.661 1.00 85.44 98 ALA A CA 1
ATOM 785 C C . ALA A 1 98 ? 13.754 -9.112 -16.081 1.00 85.44 98 ALA A C 1
ATOM 787 O O . ALA A 1 98 ? 13.870 -8.991 -14.863 1.00 85.44 98 ALA A O 1
ATOM 788 N N . ASN A 1 99 ? 14.536 -8.441 -16.934 1.00 87.12 99 ASN A N 1
ATOM 789 C CA . ASN A 1 99 ? 15.569 -7.509 -16.484 1.00 87.12 99 ASN A CA 1
ATOM 790 C C . ASN A 1 99 ? 14.972 -6.323 -15.705 1.00 87.12 99 ASN A C 1
ATOM 792 O O . ASN A 1 99 ? 15.468 -5.965 -14.639 1.00 87.12 99 ASN A O 1
ATOM 796 N N . VAL A 1 100 ? 13.867 -5.749 -16.194 1.00 88.06 100 VAL A N 1
ATOM 797 C CA . VAL A 1 100 ? 13.155 -4.664 -15.500 1.00 88.06 100 VAL A CA 1
ATOM 798 C C . VAL A 1 100 ? 12.607 -5.146 -14.156 1.00 88.06 100 VAL A C 1
ATOM 800 O O . VAL A 1 100 ? 12.836 -4.493 -13.142 1.00 88.06 100 VAL A O 1
ATOM 803 N N . SER A 1 101 ? 11.945 -6.305 -14.110 1.00 88.19 101 SER A N 1
ATOM 804 C CA . SER A 1 101 ? 11.433 -6.878 -12.856 1.00 88.19 101 SER A CA 1
ATOM 805 C C . SER A 1 101 ? 12.556 -7.182 -11.850 1.00 88.19 101 SER A C 1
ATOM 807 O O . SER A 1 101 ? 12.435 -6.873 -10.660 1.00 88.19 101 SER A O 1
ATOM 809 N N . SER A 1 102 ? 13.699 -7.690 -12.322 1.00 87.62 102 SER A N 1
ATOM 810 C CA . SER A 1 102 ? 14.887 -7.905 -11.491 1.00 87.62 102 SER A CA 1
ATOM 811 C C . SER A 1 102 ? 15.435 -6.589 -10.933 1.00 87.62 102 SER A C 1
ATOM 813 O O . SER A 1 102 ? 15.714 -6.502 -9.739 1.00 87.62 102 SER A O 1
ATOM 815 N N . ALA A 1 103 ? 15.543 -5.543 -11.757 1.00 90.69 103 ALA A N 1
ATOM 816 C CA . ALA A 1 103 ? 16.013 -4.229 -11.319 1.00 90.69 103 ALA A CA 1
ATOM 817 C C . ALA A 1 103 ? 15.084 -3.608 -10.261 1.00 90.69 103 ALA A C 1
ATOM 819 O O . ALA A 1 103 ? 15.560 -3.096 -9.247 1.00 90.69 103 ALA A O 1
ATOM 820 N N . LEU A 1 104 ? 13.763 -3.710 -10.449 1.00 88.50 104 LEU A N 1
ATOM 821 C CA . LEU A 1 104 ? 12.777 -3.270 -9.457 1.00 88.50 104 LEU A CA 1
ATOM 822 C C . LEU A 1 104 ? 12.947 -4.027 -8.135 1.00 88.50 104 LEU A C 1
ATOM 824 O O . LEU A 1 104 ? 12.929 -3.419 -7.067 1.00 88.50 104 LEU A O 1
ATOM 828 N N . THR A 1 105 ? 13.186 -5.337 -8.201 1.00 87.38 105 THR A N 1
ATOM 829 C CA . THR A 1 105 ? 13.434 -6.176 -7.020 1.00 87.38 105 THR A CA 1
ATOM 830 C C . THR A 1 105 ? 14.712 -5.762 -6.281 1.00 87.38 105 THR A C 1
ATOM 832 O O . THR A 1 105 ? 14.711 -5.697 -5.054 1.00 87.38 105 THR A O 1
ATOM 835 N N . CYS A 1 106 ? 15.782 -5.382 -6.987 1.00 89.81 106 CYS A N 1
ATOM 836 C CA . CYS A 1 106 ? 16.987 -4.836 -6.353 1.00 89.81 106 CYS A CA 1
ATOM 837 C C . CYS A 1 106 ? 16.716 -3.524 -5.596 1.00 89.81 106 CYS A C 1
ATOM 839 O O . CYS A 1 106 ? 17.236 -3.336 -4.496 1.00 89.81 106 CYS A O 1
ATOM 841 N N . VAL A 1 107 ? 15.877 -2.637 -6.143 1.00 89.25 107 VAL A N 1
ATOM 842 C CA . VAL A 1 107 ? 15.467 -1.395 -5.460 1.00 89.25 107 VAL A CA 1
ATOM 843 C C . VAL A 1 107 ? 14.687 -1.703 -4.177 1.00 89.25 107 VAL A C 1
ATOM 845 O O . VAL A 1 107 ? 14.921 -1.050 -3.160 1.00 89.25 107 VAL A O 1
ATOM 848 N N . PHE A 1 108 ? 13.827 -2.729 -4.181 1.00 87.56 108 PHE A N 1
ATOM 849 C CA . PHE A 1 108 ? 13.141 -3.194 -2.969 1.00 87.56 108 PHE A CA 1
ATOM 850 C C . PHE A 1 108 ? 14.103 -3.692 -1.901 1.00 87.56 108 PHE A C 1
ATOM 852 O O . PHE A 1 108 ? 13.983 -3.316 -0.739 1.00 87.56 108 PHE A O 1
ATOM 859 N N . VAL A 1 109 ? 15.074 -4.519 -2.288 1.00 88.56 109 VAL A N 1
ATOM 860 C CA . VAL A 1 109 ? 16.081 -5.026 -1.349 1.00 88.56 109 VAL A CA 1
ATOM 861 C C . VAL A 1 109 ? 16.860 -3.866 -0.732 1.00 88.56 109 VAL A C 1
ATOM 863 O O . VAL A 1 109 ? 17.047 -3.829 0.482 1.00 88.56 109 VAL A O 1
ATOM 866 N N . PHE A 1 110 ? 17.258 -2.886 -1.545 1.00 89.38 110 PHE A N 1
ATOM 867 C CA . PHE A 1 110 ? 17.950 -1.697 -1.060 1.00 89.38 110 PHE A CA 1
ATOM 868 C C . PHE A 1 110 ? 17.105 -0.892 -0.058 1.00 89.38 110 PHE A C 1
ATOM 870 O O . PHE A 1 110 ? 17.620 -0.484 0.983 1.00 89.38 110 PHE A O 1
ATOM 877 N N . GLU A 1 111 ? 15.811 -0.704 -0.323 1.00 87.56 111 GLU A N 1
ATOM 878 C CA . GLU A 1 111 ? 14.890 -0.030 0.600 1.00 87.56 111 GLU A CA 1
ATOM 879 C C . GLU A 1 111 ? 14.784 -0.761 1.945 1.00 87.56 111 GLU A C 1
ATOM 881 O O . GLU A 1 111 ? 14.966 -0.141 2.996 1.00 87.56 111 GLU A O 1
ATOM 886 N N . VAL A 1 112 ? 14.612 -2.085 1.921 1.00 85.94 112 VAL A N 1
ATOM 887 C CA . VAL A 1 112 ? 14.544 -2.906 3.137 1.00 85.94 112 VAL A CA 1
ATOM 888 C C . VAL A 1 112 ? 15.856 -2.831 3.924 1.00 85.94 112 VAL A C 1
ATOM 890 O O . VAL A 1 112 ? 15.833 -2.735 5.151 1.00 85.94 112 VAL A O 1
ATOM 893 N N . CYS A 1 113 ? 17.009 -2.807 3.247 1.00 87.00 113 CYS A N 1
ATOM 894 C CA . CYS A 1 113 ? 18.310 -2.625 3.892 1.00 87.00 113 CYS A CA 1
ATOM 895 C C . CYS A 1 113 ? 18.442 -1.258 4.585 1.00 87.00 113 CYS A C 1
ATOM 897 O O . CYS A 1 113 ? 18.989 -1.181 5.693 1.00 87.00 113 CYS A O 1
ATOM 899 N N . LEU A 1 114 ? 17.940 -0.184 3.966 1.00 82.50 114 LEU A N 1
ATOM 900 C CA . LEU A 1 114 ? 17.916 1.151 4.572 1.00 82.50 114 LEU A CA 1
ATOM 901 C C . LEU A 1 114 ? 17.010 1.185 5.804 1.00 82.50 114 LEU A C 1
ATOM 903 O O . LEU A 1 114 ? 17.410 1.704 6.849 1.00 82.50 114 LEU A O 1
ATOM 907 N N . LEU A 1 115 ? 15.819 0.591 5.704 1.00 83.06 115 LEU A N 1
ATOM 908 C CA . LEU A 1 115 ? 14.875 0.508 6.811 1.00 83.06 115 LEU A CA 1
ATOM 909 C C . LEU A 1 115 ? 15.458 -0.298 7.978 1.00 83.06 115 LEU A C 1
ATOM 911 O O . LEU A 1 115 ? 15.430 0.160 9.120 1.00 83.06 115 LEU A O 1
ATOM 915 N N . PHE A 1 116 ? 16.049 -1.461 7.694 1.00 82.31 116 PHE A N 1
ATOM 916 C CA . PHE A 1 116 ? 16.697 -2.300 8.699 1.00 82.31 116 PHE A CA 1
ATOM 917 C C . PHE A 1 116 ? 17.825 -1.552 9.414 1.00 82.31 116 PHE A C 1
ATOM 919 O O . PHE A 1 116 ? 17.870 -1.527 10.643 1.00 82.31 116 PHE A O 1
ATOM 926 N N . SER A 1 117 ? 18.689 -0.872 8.654 1.00 75.75 117 SER A N 1
ATOM 927 C CA . SER A 1 117 ? 19.788 -0.071 9.208 1.00 75.75 117 SER A CA 1
ATOM 928 C C . SER A 1 117 ? 19.283 1.069 10.093 1.00 75.75 117 SER A C 1
ATOM 930 O O . SER A 1 117 ? 19.913 1.406 11.096 1.00 75.75 117 SER A O 1
ATOM 93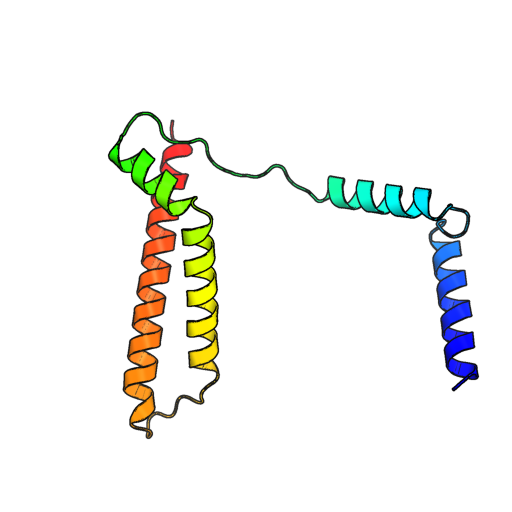2 N N . SER A 1 118 ? 18.130 1.649 9.749 1.00 71.88 118 SER A N 1
ATOM 933 C CA . SER A 1 118 ? 17.507 2.700 10.546 1.00 71.88 118 SER A CA 1
ATOM 934 C C . SER A 1 118 ? 16.865 2.184 11.838 1.00 71.88 118 SER A C 1
ATOM 936 O O . SER A 1 118 ? 16.918 2.890 12.842 1.00 71.88 118 SER A O 1
ATOM 938 N N . ILE A 1 119 ? 16.245 0.998 11.829 1.00 71.19 119 ILE A N 1
ATOM 939 C CA . ILE A 1 119 ? 15.544 0.423 12.994 1.00 71.19 119 ILE A CA 1
ATOM 940 C C . ILE A 1 119 ? 16.527 -0.243 13.965 1.00 71.19 119 ILE A C 1
ATOM 942 O O . ILE A 1 119 ? 16.447 -0.015 15.170 1.00 71.19 119 ILE A O 1
ATOM 946 N N . PHE A 1 120 ? 17.469 -1.047 13.460 1.00 68.06 120 PHE A N 1
ATOM 947 C CA . PHE A 1 120 ? 18.400 -1.832 14.282 1.00 68.06 120 PHE A CA 1
ATOM 948 C C . PHE A 1 120 ? 19.249 -0.949 15.207 1.00 68.06 120 PHE A C 1
ATOM 950 O O . PHE A 1 120 ? 19.476 -1.285 16.366 1.00 68.06 120 PHE A O 1
ATOM 957 N N . PHE A 1 121 ? 19.659 0.229 14.732 1.00 57.12 121 PHE A N 1
ATOM 958 C CA . PHE A 1 121 ? 20.494 1.141 15.513 1.00 57.12 121 PHE A CA 1
ATOM 959 C C . PHE A 1 121 ? 19.740 1.831 16.667 1.00 57.12 121 PHE A C 1
ATOM 961 O O . PHE A 1 121 ? 20.371 2.299 17.609 1.00 57.12 121 PHE A O 1
ATOM 968 N N . LEU A 1 122 ? 18.402 1.875 16.627 1.00 55.78 122 LEU A N 1
ATOM 969 C CA . LEU A 1 122 ? 17.563 2.449 17.692 1.00 55.78 122 LEU A CA 1
ATOM 970 C C . LEU A 1 122 ? 17.305 1.469 18.842 1.00 55.78 122 LEU A C 1
ATOM 972 O O . LEU A 1 122 ? 16.900 1.898 19.912 1.00 55.78 122 LEU A O 1
ATOM 976 N N . SER A 1 123 ? 17.565 0.172 18.644 1.00 53.22 123 SER A N 1
ATOM 977 C CA . SER A 1 123 ? 17.481 -0.834 19.711 1.00 53.22 123 SER A CA 1
ATOM 978 C C . SER A 1 123 ? 18.735 -0.891 20.591 1.00 53.22 123 SER A C 1
ATOM 980 O O . SER A 1 123 ? 18.711 -1.580 21.609 1.00 53.22 123 SER A O 1
ATOM 982 N N . HIS A 1 124 ? 19.835 -0.249 20.180 1.00 51.94 124 HIS A N 1
ATOM 983 C CA . HIS A 1 124 ? 21.149 -0.403 20.816 1.00 51.94 124 HIS A CA 1
ATOM 984 C C . HIS A 1 124 ? 21.666 0.862 21.532 1.00 51.94 124 HIS A C 1
ATOM 986 O O . HIS A 1 124 ? 22.809 0.865 21.988 1.00 51.94 124 HIS A O 1
ATOM 992 N N . ASN A 1 125 ? 20.828 1.898 21.644 1.00 45.91 125 ASN A N 1
ATOM 993 C CA . ASN A 1 125 ? 21.020 3.102 22.465 1.00 45.91 125 ASN A CA 1
ATOM 994 C C . ASN A 1 125 ? 19.933 3.153 23.541 1.00 45.91 125 ASN A C 1
ATOM 996 O O . ASN A 1 125 ? 20.223 3.689 24.630 1.00 45.91 125 ASN A O 1
#

Foldseek 3Di:
DVVVVVVVVVVVLVVCVVVVNNPPDPVRVVVVVVVVVVVVDDDPPDFDQDDPDPVLNVLVCQLPDPVNVVVLVVLVVVLVVLVVDDQDPPDPVNVVSVVVSVVSVVVVVVSVVSVCVNPVVSVVD

InterPro domains:
  IPR028823 Sodium leak channel NALCN [PTHR46141] (1-114)

Secondary structure (DSSP, 8-state):
-HHHHHHHHHHHHHHHHHTT-SSS-HHHHHHHHHHHHHHH------PPP--S-HHHHHHHHHHH-HHHHHHHHHHHHHHHHHTTS---TT-TTHHHHHHHHHHHHHHHHHHHHHHHHHHHGGG--